Protein AF-A0A2V0MTX2-F1 (afdb_monomer_lite)

pLDDT: mean 75.41, std 15.68, range [41.53, 95.62]

Secondary structure (DSSP, 8-state):
-------------------TTHHHHHHHHHHHHHHHTSHHHHHHHHHHHHHHHHHHHHHHHIIIIIHHHHHHTS-S-SSTT-EE-SSTT-GGGEE-HHHHHHHHHHHHHHHHHHIIIIIHHHHHHHHHTT--TTS----EEEPTTT--EEETT-SB-TTT--B-PPP-

Structure (mmCIF, N/CA/C/O backbone):
data_AF-A0A2V0MTX2-F1
#
_entry.id   AF-A0A2V0MTX2-F1
#
loop_
_atom_site.group_PDB
_atom_site.id
_atom_site.type_symbol
_atom_site.label_atom_id
_atom_site.label_alt_id
_atom_site.label_comp_id
_atom_site.label_asym_id
_atom_site.label_entity_id
_atom_site.label_seq_id
_atom_site.pdbx_PDB_ins_code
_atom_site.Cartn_x
_atom_site.Cartn_y
_atom_site.Cartn_z
_atom_site.occupancy
_atom_site.B_iso_or_equiv
_atom_site.auth_seq_id
_atom_site.auth_comp_id
_atom_site.auth_asym_id
_atom_site.auth_atom_id
_atom_site.pdbx_PDB_model_num
ATOM 1 N N . MET A 1 1 ? 7.856 -62.884 79.567 1.00 41.53 1 MET A N 1
ATOM 2 C CA . MET A 1 1 ? 6.898 -63.670 78.765 1.00 41.53 1 MET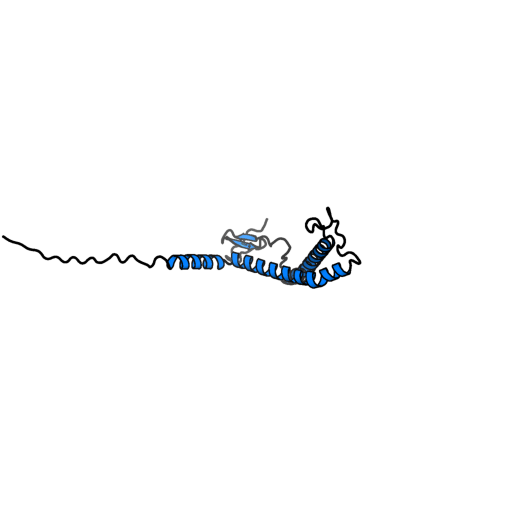 A CA 1
ATOM 3 C C . MET A 1 1 ? 6.363 -62.764 77.657 1.00 41.53 1 MET A C 1
ATOM 5 O O . MET A 1 1 ? 5.691 -61.802 77.985 1.00 41.53 1 MET A O 1
ATOM 9 N N . THR A 1 2 ? 6.985 -62.754 76.472 1.00 43.31 2 THR A N 1
ATOM 10 C CA . THR A 1 2 ? 6.693 -63.572 75.256 1.00 43.31 2 THR A CA 1
ATOM 11 C C . THR A 1 2 ? 5.860 -62.715 74.277 1.00 43.31 2 THR A C 1
ATOM 13 O O . THR A 1 2 ? 4.723 -62.410 74.595 1.00 43.31 2 THR A O 1
ATOM 16 N N . ALA A 1 3 ? 6.484 -62.046 73.287 1.00 50.16 3 ALA A N 1
ATOM 17 C CA . ALA A 1 3 ? 6.617 -62.447 71.859 1.00 50.16 3 ALA A CA 1
ATOM 18 C C . ALA A 1 3 ? 5.269 -62.362 71.087 1.00 50.16 3 ALA A C 1
ATOM 20 O O . ALA A 1 3 ? 4.242 -62.652 71.669 1.00 50.16 3 ALA A O 1
ATOM 21 N N . TYR A 1 4 ? 5.108 -62.015 69.805 1.00 50.22 4 TYR A N 1
ATOM 22 C CA . TYR A 1 4 ? 5.947 -61.844 68.612 1.00 50.22 4 TYR A CA 1
ATOM 23 C C . TYR A 1 4 ? 4.980 -61.236 67.544 1.00 50.22 4 TYR A C 1
ATOM 25 O O . TYR A 1 4 ? 3.821 -61.626 67.496 1.00 50.22 4 TYR A O 1
ATOM 33 N N . ARG A 1 5 ? 5.345 -60.181 66.801 1.00 58.19 5 ARG A N 1
ATOM 34 C CA . ARG A 1 5 ? 5.705 -60.228 65.363 1.00 58.19 5 ARG A CA 1
ATOM 35 C C . ARG A 1 5 ? 4.556 -60.546 64.381 1.00 58.19 5 ARG A C 1
ATOM 37 O O . ARG A 1 5 ? 4.053 -61.653 64.393 1.00 58.19 5 ARG A O 1
ATOM 44 N N . HIS A 1 6 ? 4.261 -59.615 63.465 1.00 51.00 6 HIS A N 1
ATOM 45 C CA . HIS A 1 6 ? 4.047 -59.857 62.019 1.00 51.00 6 HIS A CA 1
ATOM 46 C C . HIS A 1 6 ? 3.840 -58.502 61.300 1.00 51.00 6 HIS A C 1
ATOM 48 O O . HIS A 1 6 ? 2.813 -57.853 61.446 1.00 51.00 6 HIS A O 1
ATOM 54 N N . THR A 1 7 ? 4.901 -57.877 60.780 1.00 61.50 7 THR A N 1
ATOM 55 C CA . THR A 1 7 ? 5.189 -57.760 59.331 1.00 61.50 7 THR A CA 1
ATOM 56 C C . THR A 1 7 ? 3.971 -57.595 58.418 1.00 61.50 7 THR A C 1
ATOM 58 O O . THR A 1 7 ? 3.391 -58.581 57.981 1.00 61.50 7 THR A O 1
ATOM 61 N N . VAL A 1 8 ? 3.724 -56.358 57.968 1.00 58.62 8 VAL A N 1
ATOM 62 C CA . VAL A 1 8 ? 3.296 -56.107 56.583 1.00 58.62 8 VAL A CA 1
ATOM 63 C C . VAL A 1 8 ? 4.099 -54.932 56.025 1.00 58.62 8 VAL A C 1
ATOM 65 O O . VAL A 1 8 ? 3.782 -53.759 56.198 1.00 58.62 8 VAL A O 1
ATOM 68 N N . ILE A 1 9 ? 5.200 -55.297 55.374 1.00 57.56 9 ILE A N 1
ATOM 69 C CA . ILE A 1 9 ? 5.910 -54.496 54.385 1.00 57.56 9 ILE A CA 1
ATOM 70 C C . ILE A 1 9 ? 5.020 -54.485 53.145 1.00 57.56 9 ILE A C 1
ATOM 72 O O . ILE A 1 9 ? 4.920 -55.506 52.480 1.00 57.56 9 ILE A O 1
ATOM 76 N N . PHE A 1 10 ? 4.392 -53.362 52.807 1.00 54.47 10 PHE A N 1
ATOM 77 C CA . PHE A 1 10 ? 3.973 -53.122 51.426 1.00 54.47 10 PHE A CA 1
ATOM 78 C C . PHE A 1 10 ? 4.077 -51.636 51.110 1.00 54.47 10 PHE A C 1
ATOM 80 O O . PHE A 1 10 ? 3.205 -50.824 51.415 1.00 54.47 10 PHE A O 1
ATOM 87 N N . GLY A 1 11 ? 5.212 -51.292 50.503 1.00 56.94 11 GLY A N 1
ATOM 88 C CA . GLY A 1 11 ? 5.469 -49.984 49.935 1.00 56.94 11 GLY A CA 1
ATOM 89 C C . GLY A 1 11 ? 4.388 -49.605 48.931 1.00 56.94 11 GLY A C 1
ATOM 90 O O . GLY A 1 11 ? 4.249 -50.221 47.872 1.00 56.94 11 GLY A O 1
ATOM 91 N N . ARG A 1 12 ? 3.665 -48.527 49.230 1.00 57.47 12 ARG A N 1
ATOM 92 C CA . ARG A 1 12 ? 2.940 -47.785 48.206 1.00 57.47 12 ARG A CA 1
ATOM 93 C C . ARG A 1 12 ? 3.927 -46.815 47.576 1.00 57.47 12 ARG A C 1
ATOM 95 O O . ARG A 1 12 ? 4.338 -45.821 48.169 1.00 57.47 12 ARG A O 1
ATOM 102 N N . ARG A 1 13 ? 4.375 -47.209 46.385 1.00 55.09 13 ARG A N 1
ATOM 103 C CA . ARG A 1 13 ? 5.219 -46.438 45.474 1.00 55.09 13 ARG A CA 1
ATOM 104 C C . ARG A 1 13 ? 4.707 -45.003 45.389 1.00 55.09 13 ARG A C 1
ATOM 106 O O . ARG A 1 13 ? 3.514 -44.779 45.199 1.00 55.09 13 ARG A O 1
ATOM 113 N N . ARG A 1 14 ? 5.643 -44.055 45.468 1.00 57.84 14 ARG A N 1
ATOM 114 C CA . ARG A 1 14 ? 5.491 -42.698 44.938 1.00 57.84 14 ARG A CA 1
ATOM 115 C C . ARG A 1 14 ? 4.942 -42.799 43.513 1.00 57.84 14 ARG A C 1
ATOM 117 O O . ARG A 1 14 ? 5.678 -43.187 42.610 1.00 57.84 14 ARG A O 1
ATOM 124 N N . VAL A 1 15 ? 3.675 -42.450 43.309 1.00 55.06 15 VAL A N 1
ATOM 125 C CA . VAL A 1 15 ? 3.185 -42.096 41.975 1.00 55.06 15 VAL A CA 1
ATOM 126 C C . VAL A 1 15 ? 3.627 -40.656 41.760 1.00 55.06 15 VAL A C 1
ATOM 128 O O . VAL A 1 15 ? 2.986 -39.709 42.209 1.00 55.06 15 VAL A O 1
ATOM 131 N N . ALA A 1 16 ? 4.812 -40.511 41.169 1.00 54.28 16 ALA A N 1
ATOM 132 C CA . ALA A 1 16 ? 5.267 -39.253 40.613 1.00 54.28 16 ALA A CA 1
ATOM 133 C C . ALA A 1 16 ? 4.232 -38.805 39.572 1.00 54.28 16 ALA A C 1
ATOM 135 O O . ALA A 1 16 ? 3.970 -39.503 38.595 1.00 54.28 16 ALA A O 1
ATOM 136 N N . SER A 1 17 ? 3.604 -37.666 39.849 1.00 53.06 17 SER A N 1
ATOM 137 C CA . SER A 1 17 ? 2.659 -36.980 38.977 1.00 53.06 17 SER A CA 1
ATOM 138 C C . SER A 1 17 ? 3.307 -36.702 37.617 1.00 53.06 17 SER A C 1
ATOM 140 O O . SER A 1 17 ? 4.193 -35.857 37.505 1.00 53.06 17 SER A O 1
ATOM 142 N N . ALA A 1 18 ? 2.863 -37.425 36.590 1.00 54.66 18 ALA A N 1
ATOM 143 C CA . ALA A 1 18 ? 3.278 -37.284 35.195 1.00 54.66 18 ALA A CA 1
ATOM 144 C C . ALA A 1 18 ? 2.490 -36.188 34.436 1.00 54.66 18 ALA A C 1
ATOM 146 O O . ALA A 1 18 ? 2.502 -36.159 33.210 1.00 54.66 18 ALA A O 1
ATOM 147 N N . ASN A 1 19 ? 1.816 -35.265 35.136 1.00 56.84 19 ASN A N 1
ATOM 148 C CA . ASN A 1 19 ? 0.943 -34.252 34.516 1.00 56.84 19 ASN A CA 1
ATOM 149 C C . ASN A 1 19 ? 1.626 -32.902 34.213 1.00 56.84 19 ASN A C 1
ATOM 151 O O . ASN A 1 19 ? 0.960 -31.928 33.865 1.00 56.84 19 ASN A O 1
ATOM 155 N N . SER A 1 20 ? 2.948 -32.789 34.338 1.00 57.12 20 SER A N 1
ATOM 156 C CA . SER A 1 20 ? 3.658 -31.500 34.255 1.00 57.12 20 SER A CA 1
ATOM 157 C C . SER A 1 20 ? 4.154 -31.094 32.853 1.00 57.12 20 SER A C 1
ATOM 159 O O . SER A 1 20 ? 4.663 -29.979 32.706 1.00 57.12 20 SER A O 1
ATOM 161 N N . CYS A 1 21 ? 3.970 -31.920 31.812 1.00 52.62 21 CYS A N 1
ATOM 162 C CA . CYS A 1 21 ? 4.424 -31.610 30.443 1.00 52.62 21 CYS A CA 1
ATOM 163 C C . CYS A 1 21 ? 3.341 -31.027 29.508 1.00 52.62 21 CYS A C 1
ATOM 165 O O . CYS A 1 21 ? 3.692 -30.280 28.599 1.00 52.62 21 CYS A O 1
ATOM 167 N N . ASP A 1 22 ? 2.048 -31.259 29.761 1.00 57.31 22 ASP A N 1
ATOM 168 C CA . ASP A 1 22 ? 0.942 -30.760 28.914 1.00 57.31 22 ASP A CA 1
ATOM 169 C C . ASP A 1 22 ? 0.567 -29.288 29.218 1.00 57.31 22 ASP A C 1
ATOM 171 O O . ASP A 1 22 ? 0.339 -28.456 28.338 1.00 57.31 22 ASP A O 1
ATOM 175 N N . GLY A 1 23 ? 0.649 -28.885 30.492 1.00 58.84 23 GLY A N 1
ATOM 176 C CA . GLY A 1 23 ? 0.274 -27.532 30.921 1.00 58.84 23 GLY A CA 1
ATOM 177 C C . GLY A 1 23 ? 1.207 -26.403 30.455 1.00 58.84 23 GLY A C 1
ATOM 178 O O . GLY A 1 23 ? 0.821 -25.235 30.511 1.00 58.84 23 GLY A O 1
ATOM 179 N N . ARG A 1 24 ? 2.436 -26.703 30.008 1.00 65.56 24 ARG A N 1
ATOM 180 C CA . ARG A 1 24 ? 3.406 -25.679 29.567 1.00 65.56 24 ARG A CA 1
ATOM 181 C C . ARG A 1 24 ? 3.165 -25.259 28.116 1.00 65.56 24 ARG A C 1
ATOM 183 O O . ARG A 1 24 ? 3.197 -24.066 27.831 1.00 65.56 24 ARG A O 1
ATOM 190 N N . VAL A 1 25 ? 2.859 -26.213 27.234 1.00 66.94 25 VAL A N 1
ATOM 191 C CA . VAL A 1 25 ? 2.536 -25.944 25.823 1.00 66.94 25 VAL A CA 1
ATOM 192 C C . VAL A 1 25 ? 1.187 -25.240 25.719 1.00 66.94 25 VAL A C 1
ATOM 194 O O . VAL A 1 25 ? 1.100 -24.202 25.069 1.00 66.94 25 VAL A O 1
ATOM 197 N N . ALA A 1 26 ? 0.174 -25.695 26.463 1.00 71.94 26 ALA A N 1
ATOM 198 C CA . ALA A 1 26 ? -1.112 -25.002 26.541 1.00 71.94 26 ALA A CA 1
ATOM 199 C C . ALA A 1 26 ? -0.969 -23.553 27.049 1.00 71.94 26 ALA A C 1
ATOM 201 O O . ALA A 1 26 ? -1.647 -22.658 26.554 1.00 71.94 26 ALA A O 1
ATOM 202 N N . ARG A 1 27 ? -0.047 -23.287 27.988 1.00 77.94 27 ARG A N 1
ATOM 203 C CA . ARG A 1 27 ? 0.236 -21.930 28.493 1.00 77.94 27 ARG A CA 1
ATOM 204 C C . ARG A 1 27 ? 0.945 -21.048 27.463 1.00 77.94 27 ARG A C 1
ATOM 206 O O . ARG A 1 27 ? 0.599 -19.877 27.358 1.00 77.94 27 ARG A O 1
ATOM 213 N N . VAL A 1 28 ? 1.894 -21.593 26.698 1.00 83.81 28 VAL A N 1
ATOM 214 C CA . VAL A 1 28 ? 2.582 -20.860 25.616 1.00 83.81 28 VAL A CA 1
ATOM 215 C C . VAL A 1 28 ? 1.627 -20.573 24.457 1.00 83.81 28 VAL A C 1
ATOM 217 O O . VAL A 1 28 ? 1.567 -19.441 23.992 1.00 83.81 28 VAL A O 1
ATOM 220 N N . LEU A 1 29 ? 0.824 -21.553 24.037 1.00 85.06 29 LEU A N 1
ATOM 221 C CA . LEU A 1 29 ? -0.182 -21.372 22.986 1.00 85.06 29 LEU A CA 1
ATOM 222 C C . LEU A 1 29 ? -1.281 -20.392 23.411 1.00 85.06 29 LEU A C 1
ATOM 224 O O . LEU A 1 29 ? -1.712 -19.566 22.608 1.00 85.06 29 LEU A O 1
ATOM 228 N N . LYS A 1 30 ? -1.698 -20.432 24.682 1.00 84.00 30 LYS A N 1
ATOM 229 C CA . LYS A 1 30 ? -2.642 -19.459 25.242 1.00 84.00 30 LYS A CA 1
ATOM 230 C C . LYS A 1 30 ? -2.028 -18.059 25.309 1.00 84.00 30 LYS A C 1
ATOM 232 O O . LYS A 1 30 ? -2.662 -17.123 24.850 1.00 84.00 30 LYS A O 1
ATOM 237 N N . GLY A 1 31 ? -0.771 -17.927 25.742 1.00 84.88 31 GLY A N 1
ATOM 238 C CA . GLY A 1 31 ? -0.047 -16.650 25.738 1.00 84.88 31 GLY A CA 1
ATOM 239 C C . GLY A 1 31 ? 0.184 -16.074 24.335 1.00 84.88 31 GLY A C 1
ATOM 240 O O . GLY A 1 31 ? 0.065 -14.867 24.142 1.00 84.88 31 GLY A O 1
ATOM 241 N N . PHE A 1 32 ? 0.449 -16.923 23.337 1.00 87.19 32 PHE A N 1
ATOM 242 C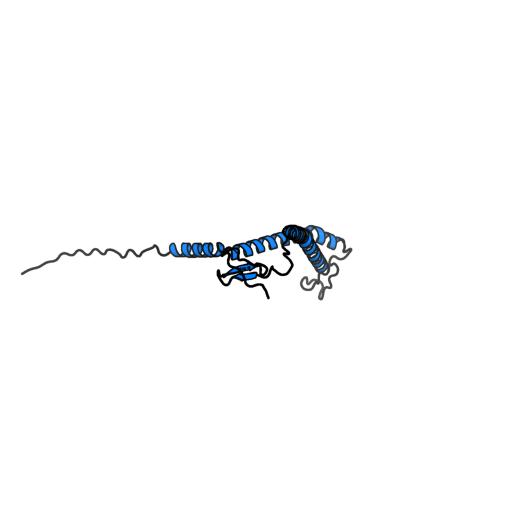 CA . PHE A 1 32 ? 0.545 -16.505 21.936 1.00 87.19 32 PHE A CA 1
ATOM 243 C C . PHE A 1 32 ? -0.814 -16.063 21.383 1.00 87.19 32 PHE A C 1
ATOM 245 O O . PHE A 1 32 ? -0.904 -15.021 20.739 1.00 87.19 32 PHE A O 1
ATOM 252 N N . ARG A 1 33 ? -1.890 -16.803 21.679 1.00 85.62 33 ARG A N 1
ATOM 253 C CA . ARG A 1 33 ? -3.251 -16.390 21.323 1.00 85.62 33 ARG A CA 1
ATOM 254 C C . ARG A 1 33 ? -3.602 -15.053 21.969 1.00 85.62 33 ARG A C 1
ATOM 256 O O . ARG A 1 33 ? -4.079 -14.173 21.269 1.00 85.62 33 ARG A O 1
ATOM 263 N N . ASP A 1 34 ? -3.332 -14.878 23.257 1.00 87.00 34 ASP A N 1
ATOM 264 C CA . ASP A 1 34 ? -3.613 -13.634 23.979 1.00 87.00 34 ASP A CA 1
ATOM 265 C C . ASP A 1 34 ? -2.762 -12.461 23.445 1.00 87.00 34 ASP A C 1
ATOM 267 O O . ASP A 1 34 ? -3.207 -11.315 23.461 1.00 87.00 34 ASP A O 1
ATOM 271 N N . PHE A 1 35 ? -1.568 -12.731 22.900 1.00 86.94 35 PHE A N 1
ATOM 272 C CA . PHE A 1 35 ? -0.766 -11.747 22.167 1.00 86.94 35 PHE A CA 1
ATOM 273 C C . PHE A 1 35 ? -1.395 -11.357 20.829 1.00 86.94 35 PHE A C 1
ATOM 275 O O . PHE A 1 35 ? -1.577 -10.169 20.577 1.00 86.94 35 PHE A O 1
ATOM 282 N N . VAL A 1 36 ? -1.743 -12.340 19.996 1.00 86.38 36 VAL A N 1
ATOM 283 C CA . VAL A 1 36 ? -2.347 -12.096 18.680 1.00 86.38 36 VAL A CA 1
ATOM 284 C C . VAL A 1 36 ? -3.721 -11.459 18.823 1.00 86.38 36 VAL A C 1
ATOM 286 O O . VAL A 1 36 ? -4.056 -10.603 18.031 1.00 86.38 36 VAL A O 1
ATOM 289 N N . MET A 1 37 ? -4.506 -11.798 19.844 1.00 89.25 37 MET A N 1
ATOM 290 C CA . MET A 1 37 ? -5.829 -11.203 20.069 1.00 89.25 37 MET A CA 1
ATOM 291 C C . MET A 1 37 ? -5.769 -9.732 20.510 1.00 89.25 37 MET A C 1
ATOM 293 O O . MET A 1 37 ? -6.816 -9.089 20.612 1.00 89.25 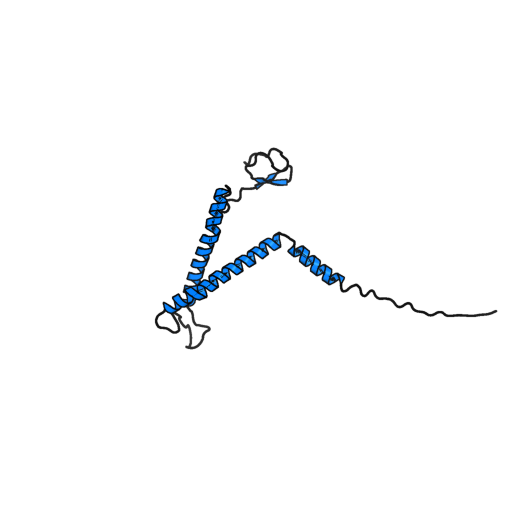37 MET A O 1
ATOM 297 N N . ARG A 1 38 ? -4.576 -9.160 20.738 1.00 89.06 38 ARG A N 1
ATOM 298 C CA . ARG A 1 38 ? -4.433 -7.707 20.865 1.00 89.06 38 ARG A CA 1
ATOM 299 C C . ARG A 1 38 ? -4.702 -7.055 19.509 1.00 89.06 38 ARG A C 1
ATOM 301 O O . ARG A 1 38 ? -3.961 -7.268 18.553 1.00 89.06 38 ARG A O 1
ATOM 308 N N . GLY A 1 39 ? -5.743 -6.222 19.449 1.00 87.25 39 GLY A N 1
ATOM 309 C CA . GLY A 1 39 ? -6.166 -5.541 18.219 1.00 87.25 39 GLY A CA 1
ATOM 310 C C . GLY A 1 39 ? -5.054 -4.723 17.554 1.00 87.25 39 GLY A C 1
ATOM 311 O O . GLY A 1 39 ? -4.940 -4.743 16.334 1.00 87.25 39 GLY A O 1
ATOM 312 N N . ASP A 1 40 ? -4.184 -4.099 18.349 1.00 91.12 40 ASP A N 1
ATOM 313 C CA . ASP A 1 40 ? -3.025 -3.338 17.867 1.00 91.12 40 ASP A CA 1
ATOM 314 C C . ASP A 1 40 ? -2.102 -4.187 16.968 1.00 91.12 40 ASP A C 1
ATOM 316 O O . ASP A 1 40 ? -1.865 -3.858 15.805 1.00 91.12 40 ASP A O 1
ATOM 320 N N . VAL A 1 41 ? -1.707 -5.373 17.442 1.00 90.50 41 VAL A N 1
ATOM 321 C CA . VAL A 1 41 ? -0.826 -6.293 16.703 1.00 90.50 41 VAL A CA 1
ATOM 322 C C . VAL A 1 41 ? -1.482 -6.770 15.406 1.00 90.50 41 VAL A C 1
ATOM 324 O O . VAL A 1 41 ? -0.821 -6.834 14.369 1.00 90.50 41 VAL A O 1
ATOM 327 N N . ILE A 1 42 ? -2.784 -7.076 15.438 1.00 92.56 42 ILE A N 1
ATOM 328 C CA . ILE A 1 42 ? -3.522 -7.537 14.250 1.00 92.56 42 ILE A CA 1
ATOM 329 C C . ILE A 1 42 ? -3.566 -6.443 13.185 1.00 92.56 42 ILE A C 1
ATOM 331 O O . ILE A 1 42 ? -3.333 -6.735 12.011 1.00 92.56 42 ILE A O 1
ATOM 335 N N . THR A 1 43 ? -3.855 -5.195 13.567 1.00 92.50 43 THR A N 1
ATOM 336 C CA . THR A 1 43 ? -3.973 -4.094 12.598 1.00 92.50 43 THR A CA 1
ATOM 337 C C . THR A 1 43 ? -2.659 -3.840 11.864 1.00 92.50 43 THR A C 1
ATOM 339 O O . THR A 1 43 ? -2.652 -3.752 10.634 1.00 92.50 43 THR A O 1
ATOM 342 N N . VAL A 1 44 ? -1.538 -3.835 12.590 1.00 94.25 44 VAL A N 1
ATOM 343 C CA . VAL A 1 44 ? -0.201 -3.686 12.000 1.00 94.25 44 VAL A CA 1
ATOM 344 C C . VAL A 1 44 ? 0.151 -4.891 11.123 1.00 94.25 44 VAL A C 1
ATOM 346 O O . VAL A 1 44 ? 0.637 -4.717 10.003 1.00 94.25 44 VAL A O 1
ATOM 349 N N . ALA A 1 45 ? -0.131 -6.113 11.585 1.00 92.81 45 ALA A N 1
ATOM 350 C CA . ALA A 1 45 ? 0.176 -7.332 10.839 1.00 92.81 45 ALA A CA 1
ATOM 351 C C . ALA A 1 45 ? -0.577 -7.404 9.502 1.00 92.81 45 ALA A C 1
ATOM 353 O O . ALA A 1 45 ? 0.028 -7.680 8.465 1.00 92.81 45 ALA A O 1
ATOM 354 N N . VAL A 1 46 ? -1.881 -7.113 9.502 1.00 94.12 46 VAL A N 1
ATOM 355 C CA . VAL A 1 46 ? -2.684 -7.088 8.270 1.00 94.12 46 VAL A CA 1
ATOM 356 C C . VAL A 1 46 ? -2.194 -5.980 7.334 1.00 94.12 46 VAL A C 1
ATOM 358 O O . VAL A 1 46 ? -2.063 -6.222 6.134 1.00 94.12 46 VAL A O 1
ATOM 361 N N . GLY A 1 47 ? -1.847 -4.805 7.871 1.00 94.44 47 GLY A N 1
ATOM 362 C CA . GLY A 1 47 ? -1.266 -3.710 7.091 1.00 94.44 47 GLY A CA 1
ATOM 363 C C . GLY A 1 47 ? 0.006 -4.121 6.341 1.00 94.44 47 GLY A C 1
ATOM 364 O O . GLY A 1 47 ? 0.119 -3.877 5.139 1.00 94.44 47 GLY A O 1
ATOM 365 N N . LEU A 1 48 ? 0.927 -4.819 7.015 1.00 94.88 48 LEU A N 1
ATOM 366 C CA . LEU A 1 48 ? 2.169 -5.302 6.406 1.00 94.88 48 LEU A CA 1
ATOM 367 C C . LEU A 1 48 ? 1.911 -6.329 5.293 1.00 94.88 48 LEU A C 1
ATOM 369 O O . LEU A 1 48 ? 2.502 -6.234 4.218 1.00 94.88 48 LEU A O 1
ATOM 373 N N . VAL A 1 49 ? 1.017 -7.295 5.523 1.00 95.62 49 VAL A N 1
ATOM 374 C CA . VAL A 1 49 ? 0.698 -8.337 4.529 1.00 95.62 49 VAL A CA 1
ATOM 375 C C . VAL A 1 49 ? 0.114 -7.724 3.256 1.00 95.62 49 VAL A C 1
ATOM 377 O O . VAL A 1 49 ? 0.536 -8.078 2.153 1.00 95.62 49 VAL A O 1
ATOM 380 N N . VAL A 1 50 ? -0.814 -6.773 3.393 1.00 95.00 50 VAL A N 1
ATOM 381 C CA . VAL A 1 50 ? -1.421 -6.083 2.245 1.00 95.00 50 VAL A CA 1
ATOM 382 C C . VAL A 1 50 ? -0.381 -5.243 1.496 1.00 95.00 50 VAL A C 1
ATOM 384 O O . VAL A 1 50 ? -0.338 -5.287 0.264 1.00 95.00 50 VAL A O 1
ATOM 387 N N . ALA A 1 51 ? 0.496 -4.534 2.215 1.00 91.69 51 ALA A N 1
ATOM 388 C CA . ALA A 1 51 ? 1.565 -3.742 1.606 1.00 91.69 51 ALA A CA 1
ATOM 389 C C . ALA A 1 51 ? 2.527 -4.607 0.771 1.00 91.69 51 ALA A C 1
ATOM 391 O O . ALA A 1 51 ? 2.853 -4.258 -0.368 1.00 91.69 51 ALA A O 1
ATOM 392 N N . LEU A 1 52 ? 2.940 -5.763 1.302 1.00 94.25 52 LEU A N 1
ATOM 393 C CA . LEU A 1 52 ? 3.826 -6.695 0.601 1.00 94.25 52 LEU A CA 1
ATOM 394 C C . LEU A 1 52 ? 3.152 -7.329 -0.622 1.00 94.25 52 LEU A C 1
ATOM 396 O O . LEU A 1 52 ? 3.771 -7.425 -1.682 1.00 94.25 52 LEU A O 1
ATOM 400 N N . ALA A 1 53 ? 1.882 -7.722 -0.505 1.00 94.75 53 ALA A N 1
ATOM 401 C CA . ALA A 1 53 ? 1.134 -8.308 -1.615 1.00 94.75 53 ALA A CA 1
ATOM 402 C C . ALA A 1 53 ? 1.010 -7.336 -2.799 1.00 94.75 53 ALA A C 1
ATOM 404 O O . ALA A 1 53 ? 1.238 -7.719 -3.948 1.00 94.75 53 ALA A O 1
ATOM 405 N N . PHE A 1 54 ? 0.703 -6.068 -2.519 1.00 91.38 54 PHE A N 1
ATOM 406 C CA . PHE A 1 54 ? 0.586 -5.048 -3.557 1.00 91.38 54 PHE A CA 1
ATOM 407 C C . PHE A 1 54 ? 1.943 -4.712 -4.199 1.00 91.38 54 PHE A C 1
ATOM 409 O O . PHE A 1 54 ? 2.034 -4.625 -5.423 1.00 91.38 54 PHE A O 1
ATOM 416 N N . SER A 1 55 ? 3.010 -4.603 -3.399 1.00 90.69 55 SER A N 1
ATOM 417 C CA . SER A 1 55 ? 4.382 -4.435 -3.907 1.00 90.69 55 SER A CA 1
ATOM 418 C C . SER A 1 55 ? 4.767 -5.556 -4.878 1.00 90.69 55 SER A C 1
ATOM 420 O O . SER A 1 55 ? 5.221 -5.291 -5.991 1.00 90.69 55 SER A O 1
ATOM 422 N N . ASN A 1 56 ? 4.484 -6.811 -4.517 1.00 93.69 56 ASN A N 1
ATOM 423 C CA . ASN A 1 56 ? 4.761 -7.962 -5.377 1.00 93.69 56 ASN A CA 1
ATOM 424 C C . ASN A 1 56 ? 3.954 -7.939 -6.681 1.00 93.69 56 ASN A C 1
ATOM 426 O O . ASN A 1 56 ? 4.489 -8.306 -7.725 1.00 93.69 56 ASN A O 1
ATOM 430 N N . LEU A 1 57 ? 2.694 -7.494 -6.644 1.00 91.81 57 LEU A N 1
ATOM 431 C CA . LEU A 1 57 ? 1.859 -7.375 -7.841 1.00 91.81 57 LEU A CA 1
ATOM 432 C C . LEU A 1 57 ? 2.434 -6.356 -8.832 1.00 91.81 57 LEU A C 1
ATOM 434 O O . LEU A 1 57 ? 2.587 -6.664 -10.015 1.00 91.81 57 LEU A O 1
ATOM 438 N N . VAL A 1 58 ? 2.775 -5.155 -8.356 1.00 90.00 58 VAL A N 1
ATOM 439 C CA . VAL A 1 58 ? 3.362 -4.118 -9.218 1.00 90.00 58 VAL A CA 1
ATOM 440 C C . VAL A 1 58 ? 4.729 -4.561 -9.724 1.00 90.00 58 VAL A C 1
ATOM 442 O O . VAL A 1 58 ? 5.034 -4.371 -10.899 1.00 90.00 58 VAL A O 1
ATOM 445 N N . LYS A 1 59 ? 5.529 -5.214 -8.874 1.00 91.19 59 LYS A N 1
ATOM 446 C CA . LYS A 1 59 ? 6.834 -5.744 -9.267 1.00 91.19 59 LYS A CA 1
ATOM 447 C C . LYS A 1 59 ? 6.702 -6.779 -10.378 1.00 91.19 59 LYS A C 1
ATOM 449 O O . LYS A 1 59 ? 7.372 -6.648 -11.393 1.00 91.19 59 LYS A O 1
ATOM 454 N N . ALA A 1 60 ? 5.795 -7.745 -10.240 1.00 92.50 60 ALA A N 1
ATOM 455 C CA . ALA A 1 60 ? 5.546 -8.746 -11.274 1.00 92.50 60 ALA A CA 1
ATOM 456 C C . ALA A 1 60 ? 5.103 -8.110 -12.603 1.00 92.50 60 ALA A C 1
ATOM 458 O O . ALA A 1 60 ? 5.541 -8.546 -13.669 1.00 92.50 60 ALA A O 1
ATOM 459 N N . PHE A 1 61 ? 4.278 -7.059 -12.552 1.00 89.50 61 PHE A N 1
ATOM 460 C CA . PHE A 1 61 ? 3.884 -6.299 -13.739 1.00 89.50 61 PHE A CA 1
ATOM 461 C C . PHE A 1 61 ? 5.079 -5.595 -14.397 1.00 89.50 61 PHE A C 1
ATOM 463 O O . PHE A 1 61 ? 5.288 -5.731 -15.603 1.00 89.50 61 PHE A O 1
ATOM 470 N N . THR A 1 62 ? 5.895 -4.882 -13.622 1.00 86.06 62 THR A N 1
ATOM 471 C CA . THR A 1 62 ? 7.098 -4.219 -14.136 1.00 86.06 62 THR A CA 1
ATOM 472 C C . THR A 1 62 ? 8.094 -5.229 -14.699 1.00 86.06 62 THR A C 1
ATOM 474 O O . THR A 1 62 ? 8.589 -5.033 -15.807 1.00 86.06 62 THR A O 1
ATOM 477 N N . ASP A 1 63 ? 8.322 -6.341 -14.009 1.00 87.88 63 ASP A N 1
ATOM 478 C CA . ASP A 1 63 ? 9.252 -7.373 -14.458 1.00 87.88 63 ASP A CA 1
ATOM 479 C C . ASP A 1 63 ? 8.785 -8.054 -15.753 1.00 87.88 63 ASP A C 1
ATOM 481 O O . ASP A 1 63 ? 9.606 -8.374 -16.611 1.00 87.88 63 ASP A O 1
ATOM 485 N N . SER A 1 64 ? 7.473 -8.231 -15.930 1.00 87.94 64 SER A N 1
ATOM 486 C CA . SER A 1 64 ? 6.908 -8.914 -17.103 1.00 87.94 64 SER A CA 1
ATOM 487 C C . SER A 1 64 ? 6.692 -7.998 -18.307 1.00 87.94 64 SER A C 1
ATOM 489 O O . SER A 1 64 ? 6.664 -8.481 -19.436 1.00 87.94 64 SER A O 1
ATOM 491 N N . VAL A 1 65 ? 6.498 -6.695 -18.089 1.00 86.00 65 VAL A N 1
ATOM 492 C CA . VAL A 1 65 ? 6.144 -5.740 -19.152 1.00 86.00 65 VAL A CA 1
ATOM 493 C C . VAL A 1 65 ? 7.262 -4.730 -19.372 1.00 86.00 65 VAL A C 1
ATOM 495 O O . VAL A 1 65 ? 7.772 -4.604 -20.480 1.00 86.00 65 VAL A O 1
ATOM 498 N N . ILE A 1 66 ? 7.693 -4.031 -18.324 1.00 82.62 66 ILE A N 1
ATOM 499 C CA . ILE A 1 66 ? 8.646 -2.923 -18.445 1.00 82.62 66 ILE A CA 1
ATOM 500 C C . ILE A 1 66 ? 10.066 -3.430 -18.697 1.00 82.62 66 ILE A C 1
ATOM 502 O O . ILE A 1 66 ? 10.724 -2.920 -19.598 1.00 82.62 66 ILE A O 1
ATOM 506 N N . ASN A 1 67 ? 10.537 -4.443 -17.966 1.00 82.00 67 ASN A N 1
ATOM 507 C CA . ASN A 1 67 ? 11.891 -4.973 -18.165 1.00 82.00 67 ASN A CA 1
ATOM 508 C C . ASN A 1 67 ? 12.146 -5.470 -19.601 1.00 82.00 67 ASN A C 1
ATOM 510 O O . ASN A 1 67 ? 13.166 -5.074 -20.164 1.00 82.00 67 ASN A O 1
ATOM 514 N N . PRO A 1 68 ? 11.266 -6.268 -20.248 1.00 82.69 68 PRO A N 1
ATOM 515 C CA . PRO A 1 68 ? 11.491 -6.657 -21.639 1.00 82.69 68 PRO A CA 1
ATOM 516 C C . PRO A 1 68 ? 11.380 -5.480 -22.616 1.00 82.69 68 PRO A C 1
ATOM 518 O O . PRO A 1 68 ? 12.100 -5.463 -23.609 1.00 82.69 68 PRO A O 1
ATOM 521 N N . LEU A 1 69 ? 10.544 -4.474 -22.335 1.00 81.06 69 LEU A N 1
ATOM 522 C CA . LEU A 1 69 ? 10.470 -3.236 -23.123 1.00 81.06 69 LEU A CA 1
ATOM 523 C C . LEU A 1 69 ? 11.772 -2.424 -23.039 1.00 81.06 69 LEU A C 1
ATOM 525 O O . LEU A 1 69 ? 12.272 -1.964 -24.063 1.00 81.06 69 LEU A O 1
ATOM 529 N N . VAL A 1 70 ? 12.351 -2.290 -21.843 1.00 75.88 70 VAL A N 1
ATOM 530 C CA . VAL A 1 70 ? 13.644 -1.620 -21.628 1.00 75.88 70 VAL A CA 1
ATOM 531 C C . VAL A 1 70 ? 14.775 -2.414 -22.282 1.00 75.88 70 VAL A C 1
ATOM 533 O O . VAL A 1 70 ? 15.608 -1.827 -22.966 1.00 75.88 70 VAL A O 1
ATOM 536 N N . ALA A 1 71 ? 14.763 -3.743 -22.151 1.00 72.44 71 ALA A N 1
ATOM 537 C CA . ALA A 1 71 ? 15.744 -4.615 -22.791 1.00 72.44 71 ALA A CA 1
ATOM 538 C C . ALA A 1 71 ? 15.654 -4.566 -24.328 1.00 72.44 71 ALA A C 1
ATOM 540 O O . ALA A 1 71 ? 16.678 -4.555 -25.003 1.00 72.44 71 ALA A O 1
ATOM 541 N N . ALA A 1 72 ? 14.444 -4.493 -24.893 1.00 73.75 72 ALA A N 1
ATOM 542 C CA . ALA A 1 72 ? 14.232 -4.349 -26.334 1.00 73.75 72 ALA A CA 1
ATOM 543 C C . ALA A 1 72 ? 14.621 -2.955 -26.855 1.00 73.75 72 ALA A C 1
ATOM 545 O O . ALA A 1 72 ? 15.078 -2.825 -27.990 1.00 73.75 72 ALA A O 1
ATOM 546 N N . ALA A 1 73 ? 14.469 -1.915 -26.031 1.00 66.56 73 ALA A N 1
ATOM 547 C CA . ALA A 1 73 ? 14.873 -0.549 -26.352 1.00 66.56 73 ALA A CA 1
ATOM 548 C C . ALA A 1 73 ? 16.394 -0.318 -26.270 1.00 66.56 73 ALA A C 1
ATOM 550 O O . ALA A 1 73 ? 16.843 0.785 -26.574 1.00 66.56 73 ALA A O 1
ATOM 551 N N . GLN A 1 74 ? 17.185 -1.327 -25.884 1.00 65.12 74 GLN A N 1
ATOM 552 C CA . GLN A 1 74 ? 18.648 -1.324 -25.963 1.00 65.12 74 GLN A CA 1
ATOM 553 C C . GLN A 1 74 ? 19.087 -2.085 -27.229 1.00 65.12 74 GLN A C 1
ATOM 555 O O . GLN A 1 74 ? 19.253 -3.306 -27.189 1.00 65.12 74 GLN A O 1
ATOM 560 N N . PRO A 1 75 ? 19.290 -1.417 -28.379 1.00 48.22 75 PRO A N 1
ATOM 561 C CA . PRO A 1 75 ? 19.754 -2.091 -29.576 1.00 48.22 75 PRO A CA 1
ATOM 562 C C . PRO A 1 75 ? 21.262 -2.329 -29.437 1.00 48.22 75 PRO A C 1
ATOM 564 O O . PRO A 1 75 ? 22.043 -1.382 -29.449 1.00 48.22 75 PRO A O 1
ATOM 567 N N . GLY A 1 76 ? 21.683 -3.590 -29.336 1.00 49.78 76 GLY A N 1
ATOM 568 C CA . GLY A 1 76 ? 23.003 -3.995 -29.836 1.00 49.78 76 GLY A CA 1
ATOM 569 C C . GLY A 1 76 ? 24.039 -4.548 -28.860 1.00 49.78 76 GLY A C 1
ATOM 570 O O . GLY A 1 76 ? 24.997 -5.142 -29.335 1.00 49.78 76 GLY A O 1
ATOM 571 N N . GLU A 1 77 ? 23.880 -4.475 -27.543 1.00 46.78 77 GLU A N 1
ATOM 572 C CA . GLU A 1 77 ? 24.907 -5.009 -26.636 1.00 46.78 77 GLU A CA 1
ATOM 573 C C . GLU A 1 77 ? 24.288 -6.045 -25.706 1.00 46.78 77 GLU A C 1
ATOM 575 O O . GLU A 1 77 ? 23.370 -5.754 -24.943 1.00 46.78 77 GLU A O 1
ATOM 580 N N . LYS A 1 78 ? 24.857 -7.255 -25.690 1.00 51.47 78 LYS A N 1
ATOM 581 C CA . LYS A 1 78 ? 24.580 -8.311 -24.695 1.00 51.47 78 LYS A CA 1
ATOM 582 C C . LYS A 1 78 ? 24.950 -7.895 -23.250 1.00 51.47 78 LYS A C 1
ATOM 584 O O . LYS A 1 78 ? 24.936 -8.730 -22.353 1.00 51.47 78 LYS A O 1
ATOM 589 N N . PHE A 1 79 ? 25.262 -6.613 -23.061 1.00 52.09 79 PHE A N 1
ATOM 590 C CA . PHE A 1 79 ? 25.714 -5.898 -21.878 1.00 52.09 79 PHE A CA 1
ATOM 591 C C . PHE A 1 79 ? 25.284 -4.426 -22.016 1.00 52.09 79 PHE A C 1
ATOM 593 O O . PHE A 1 79 ? 26.094 -3.522 -22.192 1.00 52.09 79 PHE A O 1
ATOM 600 N N . GLY A 1 80 ? 23.978 -4.174 -22.030 1.00 49.66 80 GLY A N 1
ATOM 601 C CA . GLY A 1 80 ? 23.439 -2.842 -22.270 1.00 49.66 80 GLY A CA 1
ATOM 602 C C . GLY A 1 80 ? 23.908 -1.810 -21.234 1.00 49.66 80 GLY A C 1
ATOM 603 O O . GLY A 1 80 ? 23.584 -1.919 -20.057 1.00 49.66 80 GLY A O 1
ATOM 604 N N . LEU A 1 81 ? 24.644 -0.789 -21.691 1.00 48.75 81 LEU A N 1
ATOM 605 C CA . LEU A 1 81 ? 25.118 0.363 -20.903 1.00 48.75 81 LEU A CA 1
ATOM 606 C C . LEU A 1 81 ? 25.841 0.004 -19.595 1.00 48.75 81 LEU A C 1
ATOM 608 O O . LEU A 1 81 ? 25.877 0.826 -18.686 1.00 48.75 81 LEU A O 1
ATOM 612 N N . GLY A 1 82 ? 26.407 -1.195 -19.467 1.00 52.31 82 GLY A N 1
ATOM 613 C CA . GLY A 1 82 ? 27.145 -1.538 -18.264 1.00 52.31 82 GLY A CA 1
ATOM 614 C C . GLY A 1 82 ? 28.625 -1.274 -18.405 1.00 52.31 82 GLY A C 1
ATOM 615 O O . GLY A 1 82 ? 29.313 -1.930 -19.181 1.00 52.31 82 GLY A O 1
ATOM 616 N N . TRP A 1 83 ? 29.128 -0.311 -17.634 1.00 49.91 83 TRP A N 1
ATOM 617 C CA . TRP A 1 83 ? 30.567 -0.150 -17.490 1.00 49.91 83 TRP A CA 1
ATOM 618 C C . TRP A 1 83 ? 31.073 -1.303 -16.627 1.00 49.91 83 TRP A C 1
ATOM 620 O O . TRP A 1 83 ? 30.764 -1.403 -15.438 1.00 49.91 83 TRP A O 1
ATOM 630 N N . GLN A 1 84 ? 31.822 -2.210 -17.241 1.00 52.31 84 GLN A N 1
ATOM 631 C CA . GLN A 1 84 ? 32.508 -3.287 -16.546 1.00 52.31 84 GLN A CA 1
ATOM 632 C C . GLN A 1 84 ? 33.775 -2.670 -15.932 1.00 52.31 84 GLN A C 1
ATOM 634 O O . GLN A 1 84 ? 34.726 -2.352 -16.645 1.00 52.31 84 GLN A O 1
ATOM 639 N N . LEU A 1 85 ? 33.778 -2.396 -14.624 1.00 48.06 85 LEU A N 1
ATOM 640 C CA . LEU A 1 85 ? 34.986 -1.927 -13.931 1.00 48.06 85 LEU A CA 1
ATOM 641 C C . LEU A 1 85 ? 35.871 -3.147 -13.601 1.00 48.06 85 LEU A C 1
ATOM 643 O O . LEU A 1 85 ? 35.948 -3.561 -12.451 1.00 48.06 85 LEU A O 1
ATOM 647 N N . GLY A 1 86 ? 36.512 -3.769 -14.596 1.00 56.75 86 GLY A N 1
ATOM 648 C CA . GLY A 1 86 ? 37.438 -4.894 -14.373 1.00 56.75 86 GLY A CA 1
ATOM 649 C C . GLY A 1 86 ? 37.652 -5.809 -15.583 1.00 56.75 86 GLY A C 1
ATOM 650 O O . GLY A 1 86 ? 37.132 -5.547 -16.664 1.00 56.75 86 GLY A O 1
ATOM 651 N N . GLU A 1 87 ? 38.426 -6.888 -15.395 1.00 45.06 87 GLU A N 1
ATOM 652 C CA . GLU A 1 87 ? 38.675 -7.920 -16.416 1.00 45.06 87 GLU A CA 1
ATOM 653 C C . GLU A 1 87 ? 37.375 -8.532 -16.962 1.00 45.06 87 GLU A C 1
ATOM 655 O O . GLU A 1 87 ? 36.434 -8.832 -16.217 1.00 45.06 87 GLU A O 1
ATOM 660 N N . ALA A 1 88 ? 37.355 -8.738 -18.283 1.00 45.81 88 ALA A N 1
ATOM 661 C CA . ALA A 1 88 ? 36.213 -9.252 -19.023 1.00 45.81 88 ALA A CA 1
ATOM 662 C C . ALA A 1 88 ? 35.802 -10.645 -18.513 1.00 45.81 88 ALA A C 1
ATOM 664 O O . ALA A 1 88 ? 36.469 -11.641 -18.786 1.00 45.81 88 ALA A O 1
ATOM 665 N N . GLY A 1 89 ? 34.696 -10.716 -17.763 1.00 58.16 89 GLY A N 1
ATOM 666 C CA . GLY A 1 89 ? 34.141 -11.974 -17.243 1.00 58.16 89 GLY A CA 1
ATOM 667 C C . GLY A 1 89 ? 33.643 -11.933 -15.796 1.00 58.16 89 GLY A C 1
ATOM 668 O O . GLY A 1 89 ? 32.885 -12.818 -15.390 1.00 58.16 89 GLY A O 1
ATOM 669 N N . ASN A 1 90 ? 33.986 -10.901 -15.020 1.00 53.31 90 ASN A N 1
ATOM 670 C CA . ASN A 1 90 ? 33.507 -10.777 -13.643 1.00 53.31 90 ASN A CA 1
ATOM 671 C C . ASN A 1 90 ? 32.103 -10.158 -13.579 1.00 53.31 90 ASN A C 1
ATOM 673 O O . ASN A 1 90 ? 31.925 -8.942 -13.599 1.00 53.31 90 ASN A O 1
ATOM 677 N N . LYS A 1 91 ? 31.087 -11.017 -13.413 1.00 56.81 91 LYS A N 1
ATOM 678 C CA . LYS A 1 91 ? 29.683 -10.617 -13.175 1.00 56.81 91 LYS A CA 1
ATOM 679 C C . LYS A 1 91 ? 29.493 -9.768 -11.908 1.00 56.81 91 LYS A C 1
ATOM 681 O O . LYS A 1 91 ? 28.472 -9.112 -11.770 1.00 56.81 91 LYS A O 1
ATOM 686 N N . ALA A 1 92 ? 30.459 -9.791 -10.987 1.00 55.97 92 ALA A N 1
ATOM 687 C CA . ALA A 1 92 ? 30.425 -9.029 -9.740 1.00 55.97 92 ALA A CA 1
ATOM 688 C C . ALA A 1 92 ? 30.773 -7.538 -9.913 1.00 55.97 92 ALA A C 1
ATOM 690 O O . ALA A 1 92 ? 30.499 -6.754 -9.009 1.00 55.97 92 ALA A O 1
ATOM 691 N N . THR A 1 93 ? 31.357 -7.141 -11.051 1.00 53.12 93 THR A N 1
ATOM 692 C CA . THR A 1 93 ? 31.811 -5.757 -11.297 1.00 53.12 93 THR A CA 1
ATOM 693 C C . THR A 1 93 ? 31.181 -5.142 -12.548 1.00 53.12 93 THR A C 1
ATOM 695 O O . THR A 1 93 ? 31.719 -4.209 -13.146 1.00 53.12 93 THR A O 1
ATOM 698 N N . PHE A 1 94 ? 30.025 -5.673 -12.950 1.00 59.72 94 PHE A N 1
ATOM 699 C CA . PHE A 1 94 ? 29.204 -5.124 -14.019 1.00 59.72 94 PHE A CA 1
ATOM 700 C C . PHE A 1 94 ? 28.157 -4.175 -13.425 1.00 59.72 94 PHE A C 1
ATOM 702 O O . PHE A 1 94 ? 27.367 -4.577 -12.573 1.00 59.72 94 PHE A O 1
ATOM 709 N N . ILE A 1 95 ? 28.172 -2.908 -13.839 1.00 62.19 95 ILE A N 1
ATOM 710 C CA . ILE A 1 95 ? 27.156 -1.931 -13.430 1.00 62.19 95 ILE A CA 1
ATOM 711 C C . ILE A 1 95 ? 26.023 -1.960 -14.456 1.00 62.19 95 ILE A C 1
ATOM 713 O O . ILE A 1 95 ? 26.104 -1.279 -15.464 1.00 62.19 95 ILE A O 1
ATOM 717 N N . ASP A 1 96 ? 24.958 -2.719 -14.215 1.00 68.94 96 ASP A N 1
ATOM 718 C CA . ASP A 1 96 ? 23.776 -2.759 -15.089 1.00 68.94 96 ASP A CA 1
ATOM 719 C C . ASP A 1 96 ? 22.970 -1.441 -15.048 1.00 68.94 96 ASP A C 1
ATOM 721 O O . ASP A 1 96 ? 22.000 -1.307 -14.294 1.00 68.94 96 ASP A O 1
ATOM 725 N N . ILE A 1 97 ? 23.309 -0.454 -15.889 1.00 71.50 97 ILE A N 1
ATOM 726 C CA . ILE A 1 97 ? 22.531 0.800 -15.985 1.00 71.50 97 ILE A CA 1
ATOM 727 C C . ILE A 1 97 ? 21.092 0.525 -16.462 1.00 71.50 97 ILE A C 1
ATOM 729 O O . ILE A 1 97 ? 20.156 1.201 -16.033 1.00 71.50 97 ILE A O 1
ATOM 733 N N . GLY A 1 98 ? 20.882 -0.513 -17.280 1.00 70.31 98 GLY A N 1
ATOM 734 C CA . GLY A 1 98 ? 19.543 -0.937 -17.705 1.00 70.31 98 GLY A CA 1
ATOM 735 C C . GLY A 1 98 ? 18.642 -1.358 -16.536 1.00 70.31 98 GLY A C 1
ATOM 736 O O . GLY A 1 98 ? 17.487 -0.936 -16.468 1.00 70.31 98 GLY A O 1
ATOM 737 N N . ALA A 1 99 ? 19.183 -2.112 -15.573 1.00 73.94 99 ALA A N 1
ATOM 738 C CA . ALA A 1 99 ? 18.447 -2.527 -14.376 1.00 73.94 99 ALA A CA 1
ATOM 739 C C . ALA A 1 99 ? 18.152 -1.348 -13.434 1.00 73.94 99 ALA A C 1
ATOM 741 O O . ALA A 1 99 ? 17.125 -1.315 -12.756 1.00 73.94 99 ALA A O 1
ATOM 742 N N . PHE A 1 100 ? 19.032 -0.347 -13.405 1.00 79.75 100 PHE A N 1
ATOM 743 C CA . PHE A 1 100 ? 18.795 0.874 -12.641 1.00 79.75 100 PHE A CA 1
ATOM 744 C C . PHE A 1 100 ? 17.655 1.715 -13.237 1.00 79.75 100 PHE A C 1
ATOM 746 O O . PHE A 1 100 ? 16.775 2.176 -12.509 1.00 79.75 100 PHE A O 1
ATOM 753 N N . ILE A 1 101 ? 17.619 1.870 -14.565 1.00 79.81 101 ILE A N 1
ATOM 754 C CA . ILE A 1 101 ? 16.540 2.592 -15.256 1.00 79.81 101 ILE A CA 1
ATOM 755 C C . ILE A 1 101 ? 15.202 1.872 -15.065 1.00 79.81 101 ILE A C 1
ATOM 757 O O . ILE A 1 101 ? 14.197 2.520 -14.765 1.00 79.81 101 ILE A O 1
ATOM 761 N N . SER A 1 102 ? 15.174 0.542 -15.174 1.00 79.88 102 SER A N 1
ATOM 762 C CA . SER A 1 102 ? 13.942 -0.211 -14.934 1.00 79.88 102 SER A CA 1
ATOM 763 C C . SER A 1 102 ? 13.466 -0.108 -13.481 1.00 79.88 102 SER A C 1
ATOM 765 O O . SER A 1 102 ? 12.264 0.041 -13.250 1.00 79.88 102 SER A O 1
ATOM 767 N N . ALA A 1 103 ? 14.381 -0.065 -12.505 1.00 84.25 103 ALA A N 1
ATOM 768 C CA . ALA A 1 103 ? 14.048 0.186 -11.102 1.00 84.25 103 ALA A CA 1
ATOM 769 C C . ALA A 1 103 ? 13.462 1.593 -10.863 1.00 84.25 103 ALA A C 1
ATOM 771 O O . ALA A 1 103 ? 12.528 1.745 -10.070 1.00 84.25 103 ALA A O 1
ATOM 772 N N . ILE A 1 104 ? 13.948 2.622 -11.567 1.00 88.50 104 ILE A N 1
ATOM 773 C CA . ILE A 1 104 ? 13.358 3.971 -11.510 1.00 88.50 104 ILE A CA 1
ATOM 774 C C . ILE A 1 104 ? 11.942 3.963 -12.094 1.00 88.50 104 ILE A C 1
ATOM 776 O O . ILE A 1 104 ? 11.019 4.515 -11.490 1.00 88.50 104 ILE A O 1
ATOM 780 N N . ILE A 1 105 ? 11.745 3.312 -13.244 1.00 86.12 105 ILE A N 1
ATOM 781 C CA . ILE A 1 105 ? 10.420 3.211 -13.869 1.00 86.12 105 ILE A CA 1
ATOM 782 C C . ILE A 1 105 ? 9.456 2.454 -12.947 1.00 86.12 105 ILE A C 1
ATOM 784 O O . ILE A 1 105 ? 8.331 2.910 -12.746 1.00 86.12 105 ILE A O 1
ATOM 788 N N . TYR A 1 106 ? 9.900 1.355 -12.329 1.00 88.00 106 TYR A N 1
ATOM 789 C CA . TYR A 1 106 ? 9.138 0.638 -11.304 1.00 88.00 106 TYR A CA 1
ATOM 790 C C . TYR A 1 106 ? 8.673 1.571 -10.184 1.00 88.00 106 TYR A C 1
ATOM 792 O O . TYR A 1 106 ? 7.488 1.589 -9.856 1.00 88.00 106 TYR A O 1
ATOM 800 N N . PHE A 1 107 ? 9.581 2.374 -9.623 1.00 90.88 107 PHE A N 1
ATOM 801 C CA . PHE A 1 107 ? 9.256 3.293 -8.535 1.00 90.88 107 PHE A CA 1
ATOM 802 C C . PHE A 1 107 ? 8.193 4.323 -8.945 1.00 90.88 107 PHE A C 1
ATOM 804 O O . PHE A 1 107 ? 7.228 4.542 -8.207 1.00 90.88 107 PHE A O 1
ATOM 811 N N . ILE A 1 108 ? 8.326 4.912 -10.137 1.00 92.19 108 ILE A N 1
ATOM 812 C CA . ILE A 1 108 ? 7.364 5.894 -10.659 1.00 92.19 108 ILE A CA 1
ATOM 813 C C . ILE A 1 108 ? 5.995 5.244 -10.883 1.00 92.19 108 ILE A C 1
ATOM 815 O O . ILE A 1 108 ? 4.978 5.794 -10.455 1.00 92.19 108 ILE A O 1
ATOM 819 N N . VAL A 1 109 ? 5.955 4.066 -11.512 1.00 88.94 109 VAL A N 1
ATOM 820 C CA . VAL A 1 109 ? 4.705 3.331 -11.757 1.00 88.94 109 VAL A CA 1
ATOM 821 C C . VAL A 1 109 ? 4.050 2.934 -10.436 1.00 88.94 109 VAL A C 1
ATOM 823 O O . VAL A 1 109 ? 2.855 3.159 -10.259 1.00 88.94 109 VAL A O 1
ATOM 826 N N . PHE A 1 110 ? 4.816 2.411 -9.478 1.00 90.56 110 PHE A N 1
ATOM 827 C CA . PHE A 1 110 ? 4.314 2.049 -8.155 1.00 90.56 110 PHE A CA 1
ATOM 828 C C . PHE A 1 110 ? 3.670 3.249 -7.448 1.00 90.56 110 PHE A C 1
ATOM 830 O O . PHE A 1 110 ? 2.517 3.162 -7.021 1.00 90.56 110 PHE A O 1
ATOM 837 N N . MET A 1 111 ? 4.360 4.392 -7.396 1.00 92.19 111 MET A N 1
ATOM 838 C CA . MET A 1 111 ? 3.825 5.620 -6.796 1.00 92.19 111 MET A CA 1
ATOM 839 C C . MET A 1 111 ? 2.572 6.122 -7.521 1.00 92.19 111 MET A C 1
ATOM 841 O O . MET A 1 111 ? 1.601 6.506 -6.867 1.00 92.19 111 MET A O 1
ATOM 845 N N . ALA A 1 112 ? 2.553 6.069 -8.855 1.00 92.44 112 ALA A N 1
ATOM 846 C CA . ALA A 1 112 ? 1.395 6.467 -9.649 1.00 92.44 112 ALA A CA 1
ATOM 847 C C . ALA A 1 112 ? 0.169 5.586 -9.361 1.00 92.44 112 ALA A C 1
ATOM 849 O O . ALA A 1 112 ? -0.922 6.112 -9.127 1.00 92.44 112 ALA A O 1
ATOM 850 N N . VAL A 1 113 ? 0.338 4.260 -9.322 1.00 90.38 113 VAL A N 1
ATOM 851 C CA . VAL A 1 113 ? -0.768 3.328 -9.057 1.00 90.38 113 VAL A CA 1
ATOM 852 C C . VAL A 1 113 ? -1.280 3.480 -7.622 1.00 90.38 113 VAL A C 1
ATOM 854 O O . VAL A 1 113 ? -2.493 3.564 -7.429 1.00 90.38 113 VAL A O 1
ATOM 857 N N . VAL A 1 114 ? -0.397 3.577 -6.620 1.00 91.19 114 VAL A N 1
ATOM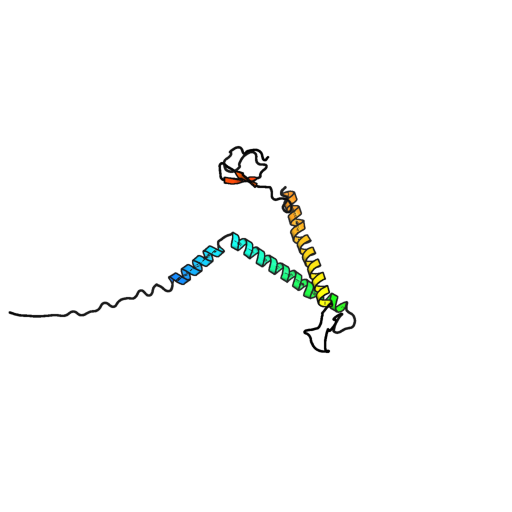 858 C CA . VAL A 1 114 ? -0.802 3.794 -5.215 1.00 91.19 114 VAL A CA 1
ATOM 859 C C . VAL A 1 114 ? -1.566 5.109 -5.065 1.00 91.19 114 VAL A C 1
ATOM 861 O O . VAL A 1 114 ? -2.634 5.146 -4.446 1.00 91.19 114 VAL A O 1
ATOM 864 N N . TYR A 1 115 ? -1.056 6.189 -5.657 1.00 91.44 115 TYR A N 1
ATOM 865 C CA . TYR A 1 115 ? -1.708 7.491 -5.590 1.00 91.44 115 TYR A CA 1
ATOM 866 C C . TYR A 1 115 ? -3.092 7.464 -6.252 1.00 91.44 115 TYR A C 1
ATOM 868 O O . TYR A 1 115 ? -4.073 7.943 -5.676 1.00 91.44 115 TYR A O 1
ATOM 876 N N . PHE A 1 116 ? -3.191 6.870 -7.443 1.00 93.56 116 PHE A N 1
ATOM 877 C CA . PHE A 1 116 ? -4.431 6.862 -8.209 1.00 93.56 116 PHE A CA 1
ATOM 878 C C . PHE A 1 116 ? -5.494 5.924 -7.621 1.00 93.56 116 PHE A C 1
ATOM 880 O O . PHE A 1 116 ? -6.650 6.324 -7.492 1.00 93.56 116 PHE A O 1
ATOM 887 N N . LEU A 1 117 ? -5.123 4.698 -7.233 1.00 90.25 117 LEU A N 1
ATOM 888 C CA . LEU A 1 117 ? -6.076 3.696 -6.741 1.00 90.25 117 LEU A CA 1
ATOM 889 C C . LEU A 1 117 ? -6.442 3.856 -5.267 1.00 90.25 117 LEU A C 1
ATOM 891 O O . LEU A 1 117 ? -7.544 3.469 -4.887 1.00 90.25 117 LEU A O 1
ATOM 895 N N . ILE A 1 118 ? -5.548 4.388 -4.430 1.00 89.62 118 ILE A N 1
ATOM 896 C CA . ILE A 1 118 ? -5.780 4.464 -2.980 1.00 89.62 118 ILE A CA 1
ATOM 897 C C . ILE A 1 118 ? -5.989 5.915 -2.554 1.00 89.62 118 ILE A C 1
ATOM 899 O O . ILE A 1 118 ? -7.046 6.251 -2.020 1.00 89.62 118 ILE A O 1
ATOM 903 N N . VAL A 1 119 ? -5.024 6.800 -2.815 1.00 89.31 119 VAL A N 1
ATOM 904 C CA . VAL A 1 119 ? -5.033 8.164 -2.251 1.00 89.31 119 VAL A CA 1
ATOM 905 C C . VAL A 1 119 ? -6.165 9.019 -2.823 1.00 89.31 119 VAL A C 1
ATOM 907 O O . VAL A 1 119 ? -6.879 9.674 -2.060 1.00 89.31 119 VAL A O 1
ATOM 910 N N . LEU A 1 120 ? -6.377 9.009 -4.143 1.00 90.56 120 LEU A N 1
ATOM 911 C CA . LEU A 1 120 ? -7.441 9.794 -4.782 1.00 90.56 120 LEU A CA 1
ATOM 912 C C . LEU A 1 120 ? -8.860 9.427 -4.311 1.00 90.56 120 LEU A C 1
ATOM 914 O O . LEU A 1 120 ? -9.572 10.339 -3.870 1.00 90.56 120 LEU A O 1
ATOM 918 N N . PRO A 1 121 ? -9.309 8.156 -4.363 1.00 90.00 121 PRO A N 1
ATOM 919 C CA . PRO A 1 121 ? -10.649 7.805 -3.901 1.00 90.00 121 PRO A CA 1
ATOM 920 C C . PRO A 1 121 ? -10.788 7.991 -2.394 1.00 90.00 121 PRO A C 1
ATOM 922 O O . PRO A 1 121 ? -11.825 8.475 -1.939 1.00 90.00 121 PRO A O 1
ATOM 925 N N . TYR A 1 122 ? -9.741 7.693 -1.621 1.00 87.00 122 TYR A N 1
ATOM 926 C CA . TYR A 1 122 ? -9.759 7.918 -0.182 1.00 87.00 122 TYR A CA 1
ATOM 927 C C . TYR A 1 122 ? -9.954 9.402 0.146 1.00 87.00 122 TYR A C 1
ATOM 929 O O . TYR A 1 122 ? -10.874 9.753 0.883 1.00 87.00 122 TYR A O 1
ATOM 937 N N . ARG A 1 123 ? -9.190 10.298 -0.491 1.00 85.69 123 ARG A N 1
ATOM 938 C CA . ARG A 1 123 ? -9.356 11.752 -0.343 1.00 85.69 123 ARG A CA 1
ATOM 939 C C . ARG A 1 123 ? -10.759 12.215 -0.746 1.00 85.69 123 ARG A C 1
ATOM 941 O O . ARG A 1 123 ? -11.337 13.068 -0.075 1.00 85.69 123 ARG A O 1
ATOM 948 N N . HIS A 1 124 ? -11.324 11.653 -1.814 1.00 85.38 124 HIS A N 1
ATOM 949 C CA . HIS A 1 124 ? -12.670 12.002 -2.279 1.00 85.38 124 HIS A CA 1
ATOM 950 C C . HIS A 1 124 ? -13.767 11.568 -1.300 1.00 85.38 124 HIS A C 1
ATOM 952 O O . HIS A 1 124 ? -14.690 12.336 -1.026 1.00 85.38 124 HIS A O 1
ATOM 958 N N . ILE A 1 125 ? -13.660 10.365 -0.732 1.00 87.50 125 ILE A N 1
ATOM 959 C CA . ILE A 1 125 ? -14.607 9.845 0.265 1.00 87.50 125 ILE A CA 1
ATOM 960 C C . ILE A 1 125 ? -14.510 10.642 1.569 1.00 87.50 125 ILE A C 1
ATOM 962 O O . ILE A 1 125 ? -15.537 11.023 2.130 1.00 87.50 125 ILE A O 1
ATOM 966 N N . GLN A 1 126 ? -13.296 10.939 2.027 1.00 81.38 126 GLN A N 1
ATOM 967 C CA . GLN A 1 126 ? -13.054 11.704 3.252 1.00 81.38 126 GLN A CA 1
ATOM 968 C C . GLN A 1 126 ? -13.588 13.139 3.134 1.00 81.38 126 GLN A C 1
ATOM 970 O O . GLN A 1 126 ? -14.315 13.604 4.014 1.00 81.38 126 GLN A O 1
ATOM 975 N N . LYS A 1 127 ? -13.384 13.788 1.975 1.00 80.50 127 LYS A N 1
ATOM 976 C CA . LYS A 1 127 ? -13.981 15.099 1.668 1.00 80.50 127 LYS A CA 1
ATOM 977 C C . LYS A 1 127 ? -15.511 15.078 1.765 1.00 80.50 127 LYS A C 1
ATOM 979 O O . LYS A 1 127 ? -16.098 16.035 2.257 1.00 80.50 127 LYS A O 1
ATOM 984 N N . ARG A 1 128 ? -16.166 13.990 1.340 1.00 80.62 128 ARG A N 1
ATOM 985 C CA . ARG A 1 128 ? -17.629 13.825 1.470 1.00 80.62 128 ARG A CA 1
ATOM 986 C C . ARG A 1 128 ? -18.089 13.594 2.910 1.00 80.62 128 ARG A C 1
ATOM 988 O O . ARG A 1 128 ? -19.228 13.913 3.227 1.00 80.62 128 ARG A O 1
ATOM 995 N N . ARG A 1 129 ? -17.228 13.051 3.771 1.00 77.56 129 ARG A N 1
ATOM 996 C CA . ARG A 1 129 ? -17.498 12.855 5.205 1.00 77.56 129 ARG A CA 1
ATOM 997 C C . ARG A 1 129 ? -17.175 14.091 6.051 1.00 77.56 129 ARG A C 1
ATOM 999 O O . ARG A 1 129 ? -17.401 14.057 7.253 1.00 77.56 129 ARG A O 1
ATOM 1006 N N . GLY A 1 130 ? -16.664 15.164 5.440 1.00 71.38 130 GLY A N 1
ATOM 1007 C CA . GLY A 1 130 ? -16.265 16.383 6.147 1.00 71.38 130 GLY A CA 1
ATOM 1008 C C . GLY A 1 130 ? -15.018 16.211 7.018 1.00 71.38 130 GLY A C 1
ATOM 1009 O O . GLY A 1 130 ? -14.747 17.068 7.849 1.00 71.38 130 GLY A O 1
ATOM 1010 N N . VAL A 1 131 ? -14.264 15.119 6.839 1.00 68.56 131 VAL A N 1
ATOM 1011 C CA . VAL A 1 131 ? -13.041 14.826 7.597 1.00 68.56 131 VAL A CA 1
ATOM 1012 C C . VAL A 1 131 ? -11.844 14.996 6.664 1.00 68.56 131 VAL A C 1
ATOM 1014 O O . VAL A 1 131 ? -11.774 14.375 5.603 1.00 68.56 131 VAL A O 1
ATOM 1017 N N . THR A 1 132 ? -10.891 15.850 7.027 1.00 64.31 132 THR A N 1
ATOM 1018 C CA . THR A 1 132 ? -9.644 16.049 6.276 1.00 64.31 132 THR A CA 1
ATOM 1019 C C . THR A 1 132 ? -8.583 15.076 6.774 1.00 64.31 132 THR A C 1
ATOM 1021 O O . THR A 1 132 ? -7.886 15.356 7.733 1.00 64.31 132 THR A O 1
ATOM 1024 N N . VAL A 1 133 ? -8.441 13.918 6.127 1.00 59.88 133 VAL A N 1
ATOM 1025 C CA . VAL A 1 133 ? -7.591 12.820 6.649 1.00 59.88 133 VAL A CA 1
ATOM 1026 C C . VAL A 1 133 ? -6.115 12.892 6.247 1.00 59.88 133 VAL A C 1
ATOM 1028 O O . VAL A 1 133 ? -5.309 12.063 6.642 1.00 59.88 133 VAL A O 1
ATOM 1031 N N . PHE A 1 134 ? -5.733 13.931 5.509 1.00 58.53 134 PHE A N 1
ATOM 1032 C CA . PHE A 1 134 ? -4.328 14.261 5.240 1.00 58.53 134 PHE A CA 1
ATOM 1033 C C . PHE A 1 134 ? -3.968 15.690 5.688 1.00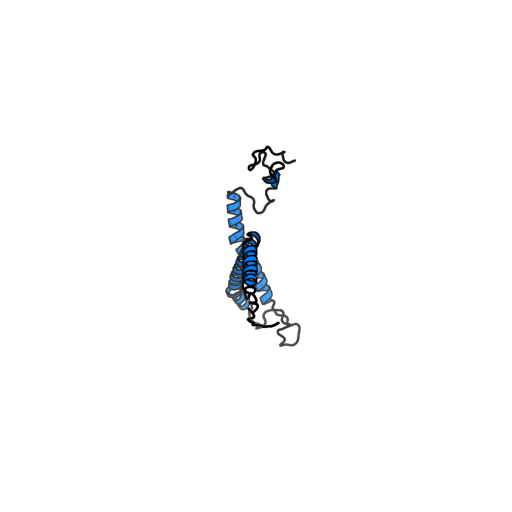 58.53 134 PHE A C 1
ATOM 1035 O O . PHE A 1 134 ? -2.983 16.244 5.211 1.00 58.53 134 PHE A O 1
ATOM 1042 N N . GLY A 1 135 ? -4.799 16.307 6.537 1.00 63.31 135 GLY A N 1
ATOM 1043 C CA . GLY A 1 135 ? -4.496 17.561 7.239 1.00 63.31 135 GLY A CA 1
ATOM 1044 C C . GLY A 1 135 ? -4.420 17.307 8.744 1.00 63.31 135 GLY A C 1
ATOM 1045 O O . GLY A 1 135 ? -4.712 16.184 9.153 1.00 63.31 135 GLY A O 1
ATOM 1046 N N . GLU A 1 136 ? -4.026 18.325 9.522 1.00 57.44 136 GLU A N 1
ATOM 1047 C CA . GLU A 1 136 ? -3.956 18.301 10.994 1.00 57.44 136 GLU A CA 1
ATOM 1048 C C . GLU A 1 136 ? -5.086 17.432 11.567 1.00 57.44 136 GLU A C 1
ATOM 1050 O O . GLU A 1 136 ? -6.265 17.686 11.280 1.00 57.44 136 GLU A O 1
ATOM 1055 N N . GLU A 1 137 ? -4.737 16.371 12.310 1.00 64.38 137 GLU A N 1
ATOM 1056 C CA . GLU A 1 137 ? -5.740 15.598 13.046 1.00 64.38 137 GLU A CA 1
ATOM 1057 C C . GLU A 1 137 ? -6.613 16.585 13.822 1.00 64.38 137 GLU A C 1
ATOM 1059 O O . GLU A 1 137 ? -6.075 17.563 14.349 1.00 64.38 137 GLU A O 1
ATOM 1064 N N . PRO A 1 138 ? -7.947 16.392 13.867 1.00 64.69 138 PRO A N 1
ATOM 1065 C CA . PRO A 1 138 ? -8.800 17.277 14.638 1.00 64.69 138 PRO A CA 1
ATOM 1066 C C . PRO A 1 138 ? -8.302 17.215 16.072 1.00 64.69 138 PRO A C 1
ATOM 1068 O O . PRO A 1 138 ? -8.497 16.205 16.745 1.00 64.69 138 PRO A O 1
ATOM 1071 N N . ALA A 1 139 ? -7.602 18.266 16.486 1.00 68.69 139 ALA A N 1
ATOM 1072 C CA . ALA A 1 139 ? -6.874 18.266 17.729 1.00 68.69 139 ALA A CA 1
ATOM 1073 C C . ALA A 1 139 ? -7.860 17.923 18.854 1.00 68.69 139 ALA A C 1
ATOM 1075 O O . ALA 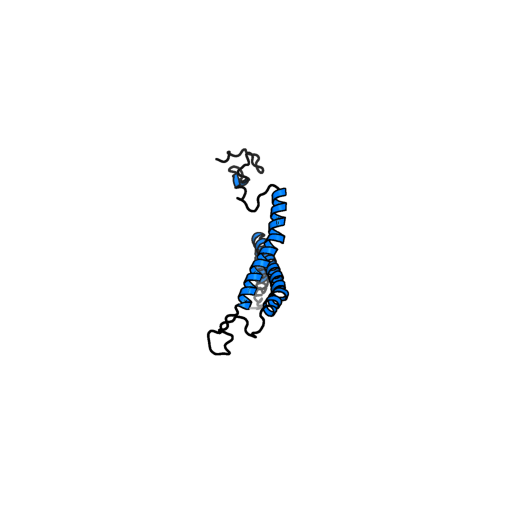A 1 139 ? -9.007 18.393 18.879 1.00 68.69 139 ALA A O 1
ATOM 1076 N N . THR A 1 140 ? -7.488 16.945 19.674 1.00 78.00 140 THR A N 1
ATOM 1077 C CA . THR A 1 140 ? -8.357 16.367 20.698 1.00 78.00 140 THR A CA 1
ATOM 1078 C C . THR A 1 140 ? -7.922 16.862 22.062 1.00 78.00 140 THR A C 1
ATOM 1080 O O . THR A 1 140 ? -6.756 16.726 22.427 1.00 78.00 140 THR A O 1
ATOM 1083 N N . LYS A 1 141 ? -8.872 17.365 22.851 1.00 80.44 141 LYS A N 1
ATOM 1084 C CA . LYS A 1 141 ? -8.653 17.709 24.259 1.00 80.44 141 LYS A CA 1
ATOM 1085 C C . LYS A 1 141 ? -9.197 16.606 25.163 1.00 80.44 141 LYS A C 1
ATOM 1087 O O . LYS A 1 141 ? -10.253 16.033 24.890 1.00 80.44 141 LYS A O 1
ATOM 1092 N N . ALA A 1 142 ? -8.505 16.341 26.268 1.00 84.44 142 ALA A N 1
ATOM 1093 C CA . ALA A 1 142 ? -8.997 15.442 27.305 1.00 84.44 142 ALA A CA 1
ATOM 1094 C C . ALA A 1 142 ? -10.049 16.163 28.156 1.00 84.44 142 ALA A C 1
ATOM 1096 O O . ALA A 1 142 ? -9.802 17.245 28.697 1.00 84.44 142 ALA A O 1
ATOM 1097 N N . CYS A 1 143 ? -11.235 15.571 28.295 1.00 86.00 143 CYS A N 1
ATOM 1098 C CA . CYS A 1 143 ? -12.261 16.124 29.171 1.00 86.00 143 CYS A CA 1
ATOM 1099 C C . CYS A 1 143 ? -11.826 16.002 30.650 1.00 86.00 143 CYS A C 1
ATOM 1101 O O . CYS A 1 143 ? -11.623 14.880 31.116 1.00 86.00 143 CYS A O 1
ATOM 1103 N N . PRO A 1 144 ? -11.769 17.088 31.444 1.00 83.06 144 PRO A N 1
ATOM 1104 C CA . PRO A 1 144 ? -11.316 17.027 32.839 1.00 83.06 144 PRO A CA 1
ATOM 1105 C C . PRO A 1 144 ? -12.276 16.265 33.767 1.00 83.06 144 PRO A C 1
ATOM 1107 O O . PRO A 1 144 ? -11.878 15.835 34.842 1.00 83.06 144 PRO A O 1
ATOM 1110 N N . ALA A 1 145 ? -13.541 16.093 33.366 1.00 87.94 145 ALA A N 1
ATOM 1111 C CA . ALA A 1 145 ? -14.554 15.419 34.177 1.00 87.94 145 ALA A CA 1
ATOM 1112 C C . ALA A 1 145 ? -14.579 13.896 33.975 1.00 87.94 145 ALA A C 1
ATOM 1114 O O . ALA A 1 145 ? -14.784 13.154 34.929 1.00 87.94 145 ALA A O 1
ATOM 1115 N N . CYS A 1 146 ? -14.412 13.425 32.734 1.00 87.50 146 CYS A N 1
ATOM 1116 C CA . CYS A 1 146 ? -14.564 12.006 32.385 1.00 87.50 146 CYS A CA 1
ATOM 1117 C C . CYS A 1 146 ? -13.336 11.382 31.715 1.00 87.50 146 CYS A C 1
ATOM 1119 O O . CYS A 1 146 ? -13.375 10.201 31.385 1.00 87.50 146 CYS A O 1
ATOM 1121 N N . LEU A 1 147 ? -12.258 12.152 31.523 1.00 85.25 147 LEU A N 1
ATOM 1122 C CA . LEU A 1 147 ? -10.982 11.713 30.945 1.00 85.25 147 LEU A CA 1
ATOM 1123 C C . LEU A 1 147 ? -11.090 11.095 29.541 1.00 85.25 147 LEU A C 1
ATOM 1125 O O . LEU A 1 147 ? -10.166 10.435 29.083 1.00 85.25 147 LEU A O 1
ATOM 1129 N N . SER A 1 148 ? -12.207 11.310 28.845 1.00 84.69 148 SER A N 1
ATOM 1130 C CA . SER A 1 148 ? -12.393 10.887 27.459 1.00 84.69 148 SER A CA 1
ATOM 1131 C C . SER A 1 148 ? -11.831 11.920 26.483 1.00 84.69 148 SER A C 1
ATOM 1133 O O . SER A 1 148 ? -12.030 13.123 26.698 1.00 84.69 148 SER A O 1
ATOM 1135 N N . ASP A 1 149 ? -11.273 11.456 25.367 1.00 85.50 149 ASP A N 1
ATOM 1136 C CA . ASP A 1 149 ? -10.840 12.316 24.266 1.00 85.50 149 ASP A CA 1
ATOM 1137 C C . ASP A 1 149 ? -12.043 12.870 23.494 1.00 85.50 149 ASP A C 1
ATOM 1139 O O . ASP A 1 149 ? -12.923 12.133 23.027 1.00 85.50 149 ASP A O 1
ATOM 1143 N N . ILE A 1 150 ? -12.095 14.194 23.380 1.00 84.62 150 ILE A N 1
ATOM 1144 C CA . ILE A 1 150 ? -13.133 14.935 22.663 1.00 84.62 150 ILE A CA 1
ATOM 1145 C C . ILE A 1 150 ? -12.482 15.901 21.666 1.00 84.62 150 ILE A C 1
ATOM 1147 O O . ILE A 1 150 ? -11.376 16.379 21.913 1.00 84.62 150 ILE A O 1
ATOM 1151 N N . PRO A 1 151 ? -13.147 16.232 20.548 1.00 82.25 151 PRO A N 1
ATOM 1152 C CA . PRO A 1 151 ? -12.611 17.223 19.619 1.00 82.25 151 PRO A CA 1
ATOM 1153 C C . PRO A 1 151 ? -12.462 18.584 20.318 1.00 82.25 151 PRO A C 1
ATOM 1155 O O . PRO A 1 151 ? -13.332 18.983 21.095 1.00 82.25 151 PRO A O 1
ATOM 1158 N N . GLU A 1 152 ? -11.387 19.321 20.046 1.00 77.25 152 GLU A N 1
ATOM 1159 C CA . GLU A 1 152 ? -11.090 20.605 20.703 1.00 77.25 152 GLU A CA 1
ATOM 1160 C C . GLU A 1 152 ? -12.213 21.634 20.558 1.00 77.25 152 GLU A C 1
ATOM 1162 O O . GLU A 1 152 ? -12.543 22.348 21.512 1.00 77.25 152 GLU A O 1
ATOM 1167 N N . ALA A 1 153 ? -12.875 21.635 19.401 1.00 78.56 153 ALA A N 1
ATOM 1168 C CA . ALA A 1 153 ? -14.008 22.503 19.106 1.00 78.56 153 ALA A CA 1
ATOM 1169 C C . ALA A 1 153 ? -15.290 22.163 19.902 1.00 78.56 153 ALA A C 1
ATOM 1171 O O . ALA A 1 153 ? -16.254 22.930 19.854 1.00 78.56 153 ALA A O 1
ATOM 1172 N N . ALA A 1 154 ? -15.351 21.039 20.634 1.00 82.31 154 ALA A N 1
ATOM 1173 C CA . ALA A 1 154 ? -16.546 20.688 21.400 1.00 82.31 154 ALA A CA 1
ATOM 1174 C C . ALA A 1 154 ? -16.715 21.606 22.621 1.00 82.31 154 ALA A C 1
ATOM 1176 O O . ALA A 1 154 ? -15.872 21.647 23.521 1.00 82.31 154 ALA A O 1
ATOM 1177 N N . GLN A 1 155 ? -17.857 22.293 22.666 1.00 84.94 155 GLN A N 1
ATOM 1178 C CA . GLN A 1 155 ? -18.324 23.068 23.822 1.00 84.94 155 GLN A CA 1
ATOM 1179 C C . GLN A 1 155 ? -18.992 22.174 24.881 1.00 84.94 155 GLN A C 1
ATOM 1181 O O . GLN A 1 155 ? -19.070 22.542 26.047 1.00 84.94 155 GLN A O 1
ATOM 1186 N N . LYS A 1 156 ? -19.445 20.973 24.498 1.00 88.19 156 LYS A N 1
ATOM 1187 C CA . LYS A 1 156 ? -20.128 20.024 25.384 1.00 88.19 156 LYS A CA 1
ATOM 1188 C C . LYS A 1 156 ? -19.631 18.604 25.151 1.00 88.19 156 LYS A C 1
ATOM 1190 O O . LYS A 1 156 ? -19.523 18.163 24.006 1.00 88.19 156 LYS A O 1
ATOM 1195 N N . CYS A 1 157 ? -19.320 17.888 26.229 1.00 88.06 157 CYS A N 1
ATOM 1196 C CA . CYS A 1 157 ? -18.801 16.527 26.131 1.00 88.06 157 CYS A CA 1
ATOM 1197 C C . CYS A 1 157 ? -19.905 15.532 25.742 1.00 88.06 157 CYS A C 1
ATOM 1199 O O . CYS A 1 157 ? -20.969 15.499 26.358 1.00 88.06 157 CYS A O 1
ATOM 1201 N N . LYS A 1 158 ? -19.637 14.667 24.755 1.00 87.19 158 LYS A N 1
ATOM 1202 C CA . LYS A 1 158 ? -20.567 13.610 24.320 1.00 87.19 158 LYS A CA 1
ATOM 1203 C C . LYS A 1 158 ? -20.741 12.492 25.359 1.00 87.19 158 LYS A C 1
ATOM 1205 O O . LYS A 1 158 ? -21.787 11.854 25.379 1.00 87.19 158 LYS A O 1
ATOM 1210 N N . TYR A 1 159 ? -19.732 12.246 26.195 1.00 89.38 159 TYR A N 1
ATOM 1211 C CA . TYR A 1 159 ? -19.709 11.111 27.123 1.00 89.38 159 TYR A CA 1
ATOM 1212 C C . TYR A 1 159 ? -20.370 11.422 28.467 1.00 89.38 159 TYR A C 1
ATOM 1214 O O . TYR A 1 159 ? -21.148 10.617 28.966 1.00 89.38 159 TYR A O 1
ATOM 1222 N N . CYS A 1 160 ? -20.087 12.593 29.043 1.00 90.31 160 CYS A N 1
ATOM 1223 C CA . CYS A 1 160 ? -20.591 12.984 30.365 1.00 90.31 160 CYS A CA 1
ATOM 1224 C C . CYS A 1 160 ? -21.517 14.207 30.353 1.00 90.31 160 CYS A C 1
ATOM 1226 O O . CYS A 1 160 ? -21.969 14.628 31.413 1.00 90.31 160 CYS A O 1
ATOM 1228 N N . ALA A 1 161 ? -21.785 14.794 29.183 1.00 88.38 161 ALA A N 1
ATOM 1229 C CA . ALA A 1 161 ? -22.634 15.975 29.017 1.00 88.38 161 ALA A CA 1
ATOM 1230 C C . ALA A 1 161 ? -22.188 17.238 29.784 1.00 88.38 161 ALA A C 1
ATOM 1232 O O . ALA A 1 161 ? -22.946 18.207 29.803 1.00 88.38 161 ALA A O 1
ATOM 1233 N N . THR A 1 162 ? -20.983 17.273 30.368 1.00 88.31 162 THR A N 1
ATOM 1234 C CA . THR A 1 162 ? -20.451 18.484 31.007 1.00 88.31 162 THR A CA 1
ATOM 1235 C C . THR A 1 162 ? -19.974 19.496 29.970 1.00 88.31 162 THR A C 1
ATOM 1237 O O . THR A 1 162 ? -19.437 19.132 28.912 1.00 88.31 162 THR A O 1
ATOM 1240 N N . ASP A 1 163 ? -20.157 20.775 30.286 1.00 89.75 163 ASP A N 1
ATOM 1241 C CA . ASP A 1 163 ? -19.648 21.876 29.476 1.00 89.75 163 ASP A CA 1
ATOM 1242 C C . ASP A 1 163 ? -18.117 21.909 29.545 1.00 89.75 163 ASP A C 1
ATOM 1244 O O . ASP A 1 163 ? -17.510 21.627 30.583 1.00 89.75 163 ASP A O 1
ATOM 1248 N N . GLN A 1 164 ? -17.487 22.171 28.405 1.00 85.75 164 GLN A N 1
ATOM 1249 C CA . GLN A 1 164 ? -16.036 22.157 28.266 1.00 85.75 164 GLN A CA 1
ATOM 1250 C C . GLN A 1 164 ? -15.509 23.582 28.199 1.00 85.75 164 GLN A C 1
ATOM 1252 O O . GLN A 1 164 ? -16.130 24.415 27.536 1.00 85.75 164 GLN A O 1
ATOM 1257 N N . PRO A 1 165 ? -14.349 23.871 28.816 1.00 78.44 165 PRO A N 1
ATOM 1258 C CA . PRO A 1 165 ? -13.716 25.164 28.628 1.00 78.44 165 PRO A CA 1
ATOM 1259 C C . PRO A 1 165 ? -13.448 25.381 27.130 1.00 78.44 165 PRO A C 1
ATOM 1261 O O . PRO A 1 165 ? -13.056 24.449 26.407 1.00 78.44 165 PRO A O 1
ATOM 1264 N N . ALA A 1 166 ? -13.725 26.600 26.657 1.00 68.44 166 ALA A N 1
ATOM 1265 C CA . ALA A 1 166 ? -13.433 26.998 25.286 1.00 68.44 166 ALA A CA 1
ATOM 1266 C C . ALA A 1 166 ? -11.931 26.818 25.019 1.00 68.44 166 ALA A C 1
ATOM 1268 O O . ALA A 1 166 ? -11.112 27.107 25.891 1.00 68.44 166 ALA A O 1
ATOM 1269 N N . ALA A 1 167 ? -11.587 26.286 23.842 1.00 63.22 167 ALA A N 1
ATOM 1270 C CA . ALA A 1 167 ? -10.196 26.210 23.409 1.00 63.22 167 ALA A CA 1
ATOM 1271 C C . ALA A 1 167 ? -9.633 27.641 23.334 1.00 63.22 167 ALA A C 1
ATOM 1273 O O . ALA A 1 167 ? -10.315 28.525 22.810 1.00 63.22 167 ALA A O 1
ATOM 1274 N N . ALA A 1 168 ? -8.466 27.857 23.944 1.00 52.03 168 ALA A N 1
ATOM 1275 C CA . ALA A 1 168 ? -7.760 29.137 23.938 1.00 52.03 168 ALA A CA 1
ATOM 1276 C C . ALA A 1 168 ? -7.086 29.391 22.587 1.00 52.03 168 ALA A C 1
ATOM 1278 O O . ALA A 1 168 ? -6.653 28.396 21.962 1.00 52.03 168 ALA A O 1
#

Sequence (168 aa):
MTAYRHTVIFGRRRVASANSCDGRVARVLKGFRDFVMRGDVITVAVGLVVALAFSNLVKAFTDSVINPLVAAAQPGEKFGLGWQLGEAGNKATFIDIGAFISAIIYFIVFMAVVYFLIVLPYRHIQKRRGVTVFGEEPATKACPACLSDIPEAAQKCKYCATDQPAAA

Radius of gyration: 34.84 Å; chains: 1; bounding box: 61×93×109 Å

Foldseek 3Di:
DDDDDDDDDDDPDPPDDPPPPPVVVVVVVVVVVVVCPPPVNVVVVVVVVVVVVLLVVLVVVLVVPVLVVLVVVQPDDPQGPWDQPDDPPDPPRTDRVSVVVSVVVSVVVSVVCCCVVPVVVVCVVCVVVVHRPPDDHQDWDQAPPPRDTDRLCDQADPPPRDGDPHDD

=== Feature glossary ===
Feature key, reading from the visual/contextual features back to the raw sequence:

Rendered structure images. Six rendered views show the 3D structure from the faces of a cube — i.e. along ±x, ±y, ±z. Rendering representation is drawn randomly per protein from cartoon (secondary-structure ribbons), sticks (backbone bonds), or molecular surface; coloring is either N→C rainbow (blue at the N-terminus through red at the C-terminus) or one color per chain.

Contact-map, Ramachandran, and PAE plots. The contact map is a binary N×N matrix image: pixel (i, j) is dark where Cα_i and Cα_j are within 8 Å and |i−j|>4. Because the |i−j|>4 filter removes local helical contacts, off-diagonal stripes parallel to the main diagonal indicate parallel β-sheets; stripes perpendicular to it indicate antiparallel β-sheets. The Ramachandran plot scatters every residue's (φ, ψ) pair against the sterically allowed regions. The PAE heatmap renders the predicted-aligned-error matrix.

InterPro / GO / CATH / organism. Database cross-references. InterPro integrates a dozen domain/family signature databases into unified entries with residue-range hits. GO terms attach function/process/location labels with evidence codes. CATH codes position the fold in a four-level structural taxonomy. Organism is the NCBI-taxonomy species name.

Nearest PDB structures. The Foldseek neighbor list gives the closest experimentally determined structures in the PDB, ranked by structural alignment. TM-score near 1 means near-identical fold; near 0.3 means only rough topology match. This is how one finds what a novel AlphaFold prediction most resembles in the solved-structure universe.

Predicted aligned error. PAE(i, j) answers: if I align the predicted and true structures on residue i, how far off (in Å) do I expect residue j to be? A block-diagonal PAE matrix with low values on the blocks and high values off-diagonal is the signature of a multi-domain protein with confidently predicted domains but uncertain inter-domain orientation.

Solvent-accessible surface area. Accessible surface area quantifies burial. A residue with SASA near zero is packed into the hydrophobic core; one with SASA >100 Å² sits on the surface. Computed here via the Shrake–Rupley numerical algorithm with a 1.4 Å probe.

B-factor. B-factor (Debye–Waller factor) reflects atomic displacement in the crystal lattice. It is an experimental observable (units Å²), not a prediction; low values mean the atom is pinned down, high values mean it moves or is heterogeneous across the crystal.

pLDDT. For AlphaFold models, the B-factor field carries pLDDT — the model's own estimate of local accuracy on a 0–100 scale. Regions with pLDDT<50 should be treated as essentially unmodeled; they often correspond to intrinsically disordered segments.

Backbone torsions (φ/ψ). φ (phi) and ψ (psi) are the two rotatable backbone dihedrals per residue: φ is the C(i-1)–N–Cα–C torsion, ψ is the N–Cα–C–N(i+1) torsion, both in degrees on (−180°, 180°]. α-helical residues cluster near (−60°, −45°); β-strand residues near (−120°, +130°). A Ramachandran plot is simply a scatter of (φ, ψ) for every residue.

Radius of gyration, Cα contacts, bounding box. Radius of gyration (Rg) is the root-mean-square distance of Cα atoms from their centroid — a single number for overall size and compactness. A globular domain of N residues has Rg ≈ 2.2·N^0.38 Å; an extended or disordered chain has a much larger Rg. The Cα contact count is the number of residue pairs whose Cα atoms are within 8 Å and are more than four positions apart in sequence — a standard proxy for tertiary packing density. The bounding box is the smallest axis-aligned box enclosing all Cα atoms.

Secondary structure (3-state, P-SEA). Three-state secondary structure (P-SEA) collapses the eight DSSP classes into helix (a), strand (b), and coil (c). P-SEA assigns these from Cα geometry alone — distances and angles — without requiring backbone oxygens, so it works on any Cα trace.

Secondary structure (8-state, DSSP). DSSP 8-state secondary structure assigns each residue one of H (α-helix), G (3₁₀-helix), I (π-helix), E (extended β-strand), B (isolated β-bridge), T (hydrogen-bonded turn), S (bend), or '-' (coil). The assignment is computed from backbone hydrogen-bond geometry via the Kabsch–Sander algorithm.

Foldseek 3Di. A 3Di character summarizes, for each residue, the relative orientation of the Cα frame of its nearest spatial neighbor. Because it encodes fold topology rather than chemistry, 3Di alignments detect remote structural similarity that sequence alignment misses.

mmCIF coordinates. The mmCIF block holds the 3D Cartesian coordinates of each backbone atom (N, Cα, C, O) in ångströms. mmCIF is the PDB's canonical archive format — a tagged-loop text representation of the atomic model.

Sequence. Sequence gives the chain of amino acids in standard one-letter code (A=alanine, C=cysteine, …, Y=tyrosine), read N→C. It is the only feature that is directly encoded by the gene; all structural features are derived from the folded form of this sequence.